Protein AF-A0A1W9WK20-F1 (afdb_monomer_lite)

Foldseek 3Di:
DDPVVQVVVLVVCVVVVCNLVDDGDDDDPVCVVVVLQSVLLSVVLVVVLVCQVVVVAQWEWAFAQDPNDTDTDIDGNVPSVCSNRGHDDPDDDLSLVVVLVVCVVPVQGAYEYEDEPVNVVVVVVCCVVVSHPPSRYHYDYDYPAPDPPDPDDDDPVVDDDPDD

Structure (mmCIF, N/CA/C/O backbone):
data_AF-A0A1W9WK20-F1
#
_entry.id   AF-A0A1W9WK20-F1
#
loop_
_atom_site.group_PDB
_atom_site.id
_atom_site.type_symbol
_atom_site.label_atom_id
_atom_site.label_alt_id
_atom_site.label_comp_id
_atom_site.label_asym_id
_atom_site.label_entity_id
_atom_site.label_seq_id
_atom_site.pdbx_PDB_ins_code
_atom_site.Cartn_x
_atom_site.Cartn_y
_atom_site.Cartn_z
_atom_site.occupancy
_atom_site.B_iso_or_equiv
_atom_site.auth_seq_id
_atom_site.auth_comp_id
_atom_site.auth_asym_id
_atom_site.auth_atom_id
_atom_site.pdbx_PDB_model_num
ATOM 1 N N . MET A 1 1 ? 19.113 11.896 -25.426 1.00 57.12 1 MET A N 1
ATOM 2 C CA . MET A 1 1 ? 20.172 12.307 -24.472 1.00 57.12 1 MET A CA 1
ATOM 3 C C . MET A 1 1 ? 21.032 11.100 -24.130 1.00 57.12 1 MET A C 1
ATOM 5 O O . MET A 1 1 ? 20.474 10.030 -23.930 1.00 57.12 1 MET A O 1
ATOM 9 N N . THR A 1 2 ? 22.356 11.239 -24.093 1.00 70.75 2 THR A N 1
ATOM 10 C CA . THR A 1 2 ? 23.291 10.158 -23.728 1.00 70.75 2 THR A CA 1
ATOM 11 C C . THR A 1 2 ? 23.407 10.011 -22.208 1.00 70.75 2 THR A C 1
ATOM 13 O O . THR A 1 2 ? 23.304 11.005 -21.493 1.00 70.75 2 THR A O 1
ATOM 16 N N . VAL A 1 3 ? 23.659 8.791 -21.718 1.00 67.50 3 VAL A N 1
ATOM 17 C CA . VAL A 1 3 ? 23.753 8.459 -20.277 1.00 67.50 3 VAL A CA 1
ATOM 18 C C . VAL A 1 3 ? 24.712 9.400 -19.532 1.00 67.50 3 VAL A C 1
ATOM 20 O O . VAL A 1 3 ? 24.352 9.942 -18.494 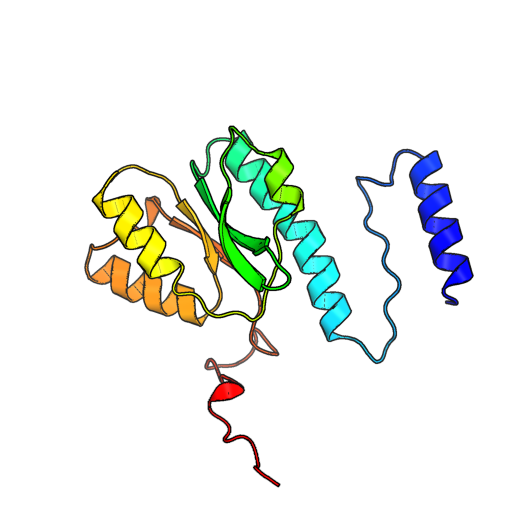1.00 67.50 3 VAL A O 1
ATOM 23 N N . LYS A 1 4 ? 25.872 9.715 -20.132 1.00 75.00 4 LYS A N 1
ATOM 24 C CA . LYS A 1 4 ? 26.884 10.630 -19.564 1.00 75.00 4 LYS A CA 1
ATOM 25 C C . LYS A 1 4 ? 26.383 12.057 -19.293 1.00 75.00 4 LYS A C 1
ATOM 27 O O . LYS A 1 4 ? 26.917 12.729 -18.423 1.00 75.00 4 LYS A O 1
ATOM 32 N N . ARG A 1 5 ? 25.393 12.548 -20.051 1.00 74.62 5 ARG A N 1
ATOM 33 C CA . ARG A 1 5 ? 24.806 13.883 -19.822 1.00 74.62 5 ARG A CA 1
ATOM 34 C C . ARG A 1 5 ? 23.806 13.884 -18.668 1.00 74.62 5 ARG A C 1
ATOM 36 O O . ARG A 1 5 ? 23.618 14.928 -18.059 1.00 74.62 5 ARG A O 1
ATOM 43 N N . ILE A 1 6 ? 23.169 12.748 -18.381 1.00 77.81 6 ILE A N 1
ATOM 44 C CA . ILE A 1 6 ? 22.208 12.648 -17.278 1.00 77.81 6 ILE A CA 1
ATOM 45 C C . ILE A 1 6 ? 22.921 12.523 -15.938 1.00 77.81 6 ILE A C 1
ATOM 47 O O . ILE A 1 6 ? 22.537 13.232 -15.015 1.00 77.81 6 ILE A O 1
ATOM 51 N N . THR A 1 7 ? 23.996 11.737 -15.847 1.00 77.69 7 THR A N 1
ATOM 52 C CA . THR A 1 7 ? 24.814 11.682 -14.623 1.00 77.69 7 THR A CA 1
ATOM 53 C C . THR A 1 7 ? 25.367 13.055 -14.244 1.00 77.69 7 THR A C 1
ATOM 55 O O . THR A 1 7 ? 25.250 13.462 -13.095 1.00 77.69 7 THR A O 1
ATOM 58 N N . PHE A 1 8 ? 25.846 13.833 -15.220 1.00 82.19 8 PHE A N 1
ATOM 59 C CA . PHE A 1 8 ? 26.289 15.210 -14.976 1.00 82.19 8 PHE A CA 1
ATOM 60 C C . PHE A 1 8 ? 25.167 16.120 -14.437 1.00 82.19 8 PHE A C 1
ATOM 62 O O . PHE A 1 8 ? 25.388 16.919 -13.533 1.00 82.19 8 PHE A O 1
ATOM 69 N N . LEU A 1 9 ? 23.944 16.000 -14.967 1.00 79.94 9 LEU A N 1
ATOM 70 C CA . LEU A 1 9 ? 22.798 16.777 -14.482 1.00 79.94 9 LEU A CA 1
ATOM 71 C C . LEU A 1 9 ? 22.365 16.362 -13.071 1.00 79.94 9 LEU A C 1
ATOM 73 O O . LEU A 1 9 ? 21.991 17.230 -12.288 1.00 79.94 9 LEU A O 1
ATOM 77 N N . GLN A 1 10 ? 22.427 15.069 -12.739 1.00 80.81 10 GLN A N 1
ATOM 78 C CA . GLN A 1 10 ? 22.150 14.574 -11.387 1.00 80.81 10 GLN A CA 1
ATOM 79 C C . GLN A 1 10 ? 23.145 15.155 -10.373 1.00 80.81 10 GLN A C 1
ATOM 81 O O . GLN A 1 10 ? 22.723 15.686 -9.348 1.00 80.81 10 GLN A O 1
ATOM 86 N N . GLU A 1 11 ? 24.444 15.143 -10.689 1.00 80.31 11 GLU A N 1
ATOM 87 C CA . GLU A 1 11 ? 25.481 15.767 -9.853 1.00 80.31 11 GLU A CA 1
ATOM 88 C C . GLU A 1 11 ? 25.224 17.269 -9.671 1.00 80.31 11 GLU A C 1
ATOM 90 O O . GLU A 1 11 ? 25.265 17.785 -8.554 1.00 80.31 11 GLU A O 1
ATOM 95 N N . MET A 1 12 ? 24.880 17.972 -10.754 1.00 82.25 12 MET A N 1
ATOM 96 C CA . MET A 1 12 ? 24.604 19.410 -10.712 1.00 82.25 12 MET A CA 1
ATOM 97 C C . MET A 1 12 ? 23.362 19.750 -9.871 1.00 82.25 12 MET A C 1
ATOM 99 O O . MET A 1 12 ? 23.351 20.748 -9.151 1.00 82.25 12 MET A O 1
ATOM 103 N N . LEU A 1 13 ? 22.320 18.915 -9.923 1.00 82.31 13 LEU A N 1
ATOM 104 C CA . LEU A 1 13 ? 21.133 19.055 -9.073 1.00 82.31 13 LEU A CA 1
ATOM 105 C C . LEU A 1 13 ? 21.427 18.761 -7.604 1.00 82.31 13 LEU A C 1
ATOM 107 O O . 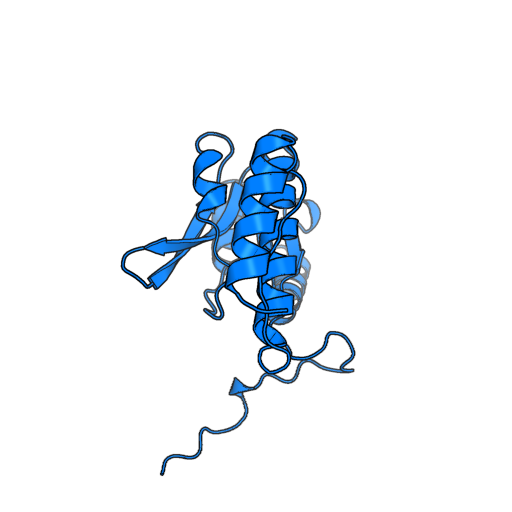LEU A 1 13 ? 20.864 19.429 -6.735 1.00 82.31 13 LEU A O 1
ATOM 111 N N . GLY A 1 14 ? 22.331 17.817 -7.330 1.00 79.44 14 GLY A N 1
ATOM 112 C CA . GLY A 1 14 ? 22.870 17.586 -5.993 1.00 79.44 14 GLY A CA 1
ATOM 113 C C . GLY A 1 14 ? 23.548 18.839 -5.435 1.00 79.44 14 GLY A C 1
ATOM 114 O O . GLY A 1 14 ? 23.209 19.280 -4.340 1.00 79.44 14 GLY A O 1
ATOM 115 N N . VAL A 1 15 ? 24.418 19.482 -6.223 1.00 82.25 15 VAL A N 1
ATOM 116 C CA . VAL A 1 15 ? 25.107 20.731 -5.832 1.00 82.25 15 VAL A CA 1
ATOM 117 C C . VAL A 1 15 ? 24.125 21.874 -5.548 1.00 82.25 15 VAL A C 1
ATOM 119 O O . VAL A 1 15 ? 24.353 22.675 -4.645 1.00 82.25 15 VAL A O 1
ATOM 122 N N . LEU A 1 16 ? 23.016 21.946 -6.286 1.00 83.94 16 LEU A N 1
ATOM 123 C CA . LEU A 1 16 ? 21.972 22.959 -6.096 1.00 83.94 16 LEU A CA 1
ATOM 124 C C . LEU A 1 16 ? 21.019 22.655 -4.922 1.00 83.94 16 LEU A C 1
ATOM 126 O O . LEU A 1 16 ? 20.087 23.426 -4.691 1.00 83.94 16 LEU A O 1
ATOM 130 N N . GLY A 1 17 ? 21.215 21.548 -4.195 1.00 78.75 17 GLY A N 1
ATOM 131 C CA . GLY A 1 17 ? 20.342 21.128 -3.091 1.00 78.75 17 GLY A CA 1
ATOM 132 C C . GLY A 1 17 ? 18.957 20.655 -3.548 1.00 78.75 17 GLY A C 1
ATOM 133 O O . GLY A 1 17 ? 18.001 20.662 -2.776 1.00 78.75 17 GLY A O 1
ATOM 134 N N . LEU A 1 18 ? 18.821 20.280 -4.822 1.00 77.31 18 LEU A N 1
ATOM 135 C CA . LEU A 1 18 ? 17.559 19.845 -5.426 1.00 77.31 18 LEU A CA 1
ATOM 136 C C . LEU A 1 18 ? 17.473 18.325 -5.609 1.00 77.31 18 LEU A C 1
ATOM 138 O O . LEU A 1 18 ? 16.434 17.840 -6.050 1.00 77.31 18 LEU A O 1
ATOM 142 N N . GLY A 1 19 ? 18.525 17.577 -5.261 1.00 63.16 19 GLY A N 1
ATOM 143 C CA . GLY A 1 19 ? 18.611 16.127 -5.476 1.00 63.16 19 GLY A CA 1
ATOM 144 C C . GLY A 1 19 ? 17.491 15.318 -4.814 1.00 63.16 19 GLY A C 1
ATOM 145 O O . GLY A 1 19 ? 16.992 14.373 -5.410 1.00 63.16 19 GLY A O 1
ATOM 146 N N . GLU A 1 20 ? 17.026 15.731 -3.635 1.00 63.69 20 GLU A N 1
ATOM 147 C CA . GLU A 1 20 ? 15.931 15.052 -2.919 1.00 63.69 20 GLU A CA 1
ATOM 148 C C . GLU A 1 20 ? 14.538 15.521 -3.365 1.00 63.69 20 GLU A C 1
ATOM 150 O O . GLU A 1 20 ? 13.526 14.883 -3.088 1.00 63.69 20 GLU A O 1
ATOM 155 N N . ARG A 1 21 ? 14.467 16.646 -4.085 1.00 65.69 21 ARG A N 1
ATOM 156 C CA . ARG A 1 21 ? 13.206 17.252 -4.542 1.00 65.69 21 ARG A CA 1
ATOM 157 C C . ARG A 1 21 ? 12.877 16.889 -5.985 1.00 65.69 21 ARG A C 1
ATOM 159 O O . ARG A 1 21 ? 11.717 16.963 -6.383 1.00 65.69 21 ARG A O 1
ATOM 166 N N . LEU A 1 22 ? 13.891 16.539 -6.776 1.00 66.38 22 LEU A N 1
ATOM 167 C CA . LEU A 1 22 ? 13.778 16.237 -8.197 1.00 66.38 22 LEU A CA 1
ATOM 168 C C . LEU A 1 22 ? 14.455 14.898 -8.507 1.00 66.38 22 LEU A C 1
ATOM 170 O O . LEU A 1 22 ? 15.677 14.812 -8.598 1.00 66.38 22 LEU A O 1
ATOM 174 N N . GLY A 1 23 ? 13.641 13.868 -8.742 1.00 70.31 23 GLY A N 1
ATOM 175 C CA . GLY A 1 23 ? 14.103 12.580 -9.250 1.00 70.31 23 GLY A CA 1
ATOM 176 C C . GLY A 1 23 ? 14.402 12.653 -10.747 1.00 70.31 23 GLY A C 1
ATOM 177 O O . GLY A 1 23 ? 13.503 12.869 -11.561 1.00 70.31 23 GLY A O 1
ATOM 178 N N . LEU A 1 24 ? 15.665 12.460 -11.125 1.00 68.94 24 LEU A N 1
ATOM 179 C CA . LEU A 1 24 ? 16.088 12.410 -12.523 1.00 68.94 24 LEU A CA 1
ATOM 180 C C . LEU A 1 24 ? 16.568 11.002 -12.852 1.00 68.94 24 LEU A C 1
ATOM 182 O O . LEU A 1 24 ? 17.529 10.525 -12.261 1.00 68.94 24 LEU A O 1
ATOM 186 N N . SER A 1 25 ? 15.905 10.342 -13.801 1.00 67.56 25 SER A N 1
ATOM 187 C CA . SER A 1 25 ? 16.258 8.995 -14.257 1.00 67.56 25 SER A CA 1
ATOM 188 C C . SER A 1 25 ? 16.365 8.960 -15.778 1.00 67.56 25 SER A C 1
ATOM 190 O O . SER A 1 25 ? 15.547 9.554 -16.486 1.00 67.56 25 SER A O 1
ATOM 192 N N . TRP A 1 26 ? 17.396 8.285 -16.296 1.00 70.62 26 TRP A N 1
ATOM 193 C CA . TRP A 1 26 ? 17.534 8.047 -17.731 1.00 70.62 26 TRP A CA 1
ATOM 194 C C . TRP A 1 26 ? 16.673 6.849 -18.122 1.00 70.62 26 TRP A C 1
ATOM 196 O O . TRP A 1 26 ? 16.878 5.747 -17.620 1.00 70.62 26 TRP A O 1
ATOM 206 N N . ILE A 1 27 ? 15.732 7.057 -19.042 1.00 67.50 27 ILE A N 1
ATOM 207 C CA . ILE A 1 27 ? 14.861 5.998 -19.549 1.00 67.50 27 ILE A CA 1
ATOM 208 C C . ILE A 1 27 ? 14.954 5.989 -21.072 1.00 67.50 27 ILE A C 1
ATOM 210 O O . ILE A 1 27 ? 14.801 7.024 -21.728 1.00 67.50 27 ILE A O 1
ATOM 214 N N . SER A 1 28 ? 15.227 4.817 -21.643 1.00 65.62 28 SER A N 1
ATOM 215 C CA . SER A 1 28 ? 15.190 4.620 -23.089 1.00 65.62 28 SER A CA 1
ATOM 216 C C . SER A 1 28 ? 13.747 4.631 -23.594 1.00 65.62 28 SER A C 1
ATOM 218 O O . SER A 1 28 ? 12.846 4.116 -22.937 1.00 65.62 28 SER A O 1
ATOM 220 N N . SER A 1 29 ? 13.522 5.126 -24.815 1.00 60.34 29 SER A N 1
ATOM 221 C CA . SER A 1 29 ? 12.195 5.102 -25.451 1.00 60.34 29 SER A CA 1
ATOM 222 C C . SER A 1 29 ? 11.620 3.686 -25.626 1.00 60.34 29 SER A C 1
ATOM 224 O O . SER A 1 29 ? 10.420 3.549 -25.841 1.00 60.34 29 SER A O 1
ATOM 226 N N . ALA A 1 30 ? 12.451 2.641 -25.543 1.00 60.44 30 ALA A N 1
ATOM 227 C CA . ALA A 1 30 ? 12.024 1.241 -25.605 1.00 60.44 30 ALA A CA 1
ATOM 228 C C . ALA A 1 30 ? 11.537 0.681 -24.250 1.00 60.44 30 ALA A C 1
ATOM 230 O O . ALA A 1 30 ? 10.967 -0.405 -24.206 1.00 60.44 30 ALA A O 1
ATOM 231 N N . GLU A 1 31 ? 11.741 1.402 -23.143 1.00 59.19 31 GLU A N 1
ATOM 232 C CA . GLU A 1 31 ? 11.534 0.909 -21.776 1.00 59.19 31 GLU A CA 1
ATOM 233 C C . GLU A 1 31 ? 10.401 1.658 -21.061 1.00 59.19 31 GLU A C 1
ATOM 235 O O . GLU A 1 31 ? 10.531 2.081 -19.914 1.00 59.19 31 GLU A O 1
ATOM 240 N N . ALA A 1 32 ? 9.254 1.813 -21.729 1.00 55.84 32 ALA A N 1
ATOM 241 C CA . ALA A 1 32 ? 8.099 2.542 -21.193 1.00 55.84 32 ALA A CA 1
ATOM 242 C C . ALA A 1 32 ? 7.634 2.039 -19.808 1.00 55.84 32 ALA A C 1
ATOM 244 O O . ALA A 1 32 ? 7.155 2.824 -18.993 1.00 55.84 32 ALA A O 1
ATOM 245 N N . GLN A 1 33 ? 7.825 0.751 -19.502 1.00 52.50 33 GLN A N 1
ATOM 246 C CA . GLN A 1 33 ? 7.522 0.196 -18.178 1.00 52.50 33 GLN A CA 1
ATOM 247 C C . GLN A 1 33 ? 8.444 0.743 -17.074 1.00 52.50 33 GLN A C 1
ATOM 249 O O . GLN A 1 33 ? 7.964 1.005 -15.973 1.00 52.50 33 GLN A O 1
ATOM 254 N N . LYS A 1 34 ? 9.724 1.015 -17.376 1.00 58.47 34 LYS A N 1
ATOM 255 C CA . LYS A 1 34 ? 10.658 1.642 -16.425 1.00 58.47 34 LYS A CA 1
ATOM 256 C C . LYS A 1 34 ? 10.275 3.087 -16.108 1.00 58.47 34 LYS A C 1
ATOM 258 O O . LYS A 1 34 ? 10.515 3.537 -14.997 1.00 58.47 34 LYS A O 1
ATOM 263 N N . PHE A 1 35 ? 9.63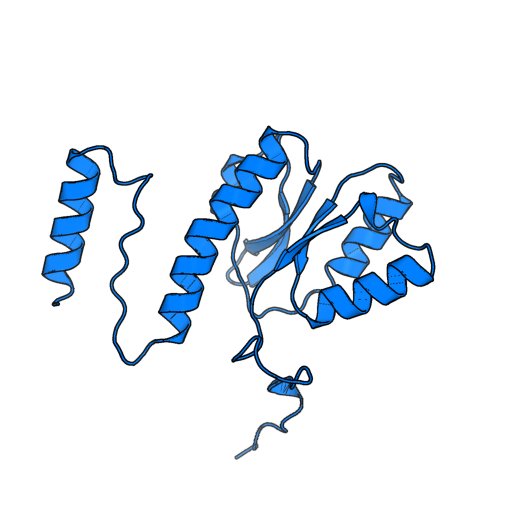8 3.805 -17.039 1.00 58.56 35 PHE A N 1
ATOM 264 C CA . PHE A 1 35 ? 9.117 5.150 -16.767 1.00 58.56 35 PHE A CA 1
ATOM 265 C C . PHE A 1 35 ? 8.017 5.136 -15.711 1.00 58.56 35 PHE A C 1
ATOM 267 O O . PHE A 1 35 ? 8.067 5.914 -14.763 1.00 58.56 35 PHE A O 1
ATOM 274 N N . VAL A 1 36 ? 7.051 4.224 -15.850 1.00 56.19 36 VAL A N 1
ATOM 275 C CA . VAL A 1 36 ? 5.978 4.079 -14.862 1.00 56.19 36 VAL A CA 1
ATOM 276 C C . VAL A 1 36 ? 6.566 3.703 -13.511 1.00 56.19 36 VAL A C 1
ATOM 278 O O . VAL A 1 36 ? 6.209 4.335 -12.527 1.00 56.19 36 VAL A O 1
ATOM 281 N N . GLN A 1 37 ? 7.502 2.755 -13.472 1.00 59.41 37 GLN A N 1
ATOM 282 C CA . GLN A 1 37 ? 8.152 2.326 -12.237 1.00 59.41 37 GLN A CA 1
ATOM 283 C C . GLN A 1 37 ? 8.870 3.485 -11.530 1.00 59.41 37 GLN A C 1
ATOM 285 O O . GLN A 1 37 ? 8.544 3.780 -10.394 1.00 59.41 37 GLN A O 1
ATOM 290 N N . VAL A 1 38 ? 9.718 4.246 -12.229 1.00 57.69 38 VAL A N 1
ATOM 291 C CA . VAL A 1 38 ? 10.451 5.384 -11.637 1.00 57.69 38 VAL A CA 1
ATOM 292 C C . VAL A 1 38 ? 9.519 6.469 -11.085 1.00 57.69 38 VAL A C 1
ATOM 294 O O . VAL A 1 38 ? 9.766 7.015 -10.012 1.00 57.69 38 VAL A O 1
ATOM 297 N N . VAL A 1 39 ? 8.457 6.815 -11.820 1.00 60.75 39 VAL A N 1
ATOM 298 C CA . VAL A 1 39 ? 7.491 7.829 -11.364 1.00 60.75 39 VAL A CA 1
ATOM 299 C C . VAL A 1 39 ? 6.695 7.315 -10.165 1.00 60.75 39 VAL A C 1
ATOM 301 O O . VAL A 1 39 ? 6.413 8.075 -9.239 1.00 60.75 39 VAL A O 1
ATOM 304 N N . THR A 1 40 ? 6.350 6.029 -10.185 1.00 63.78 40 THR A N 1
ATOM 305 C CA . THR A 1 40 ? 5.612 5.351 -9.119 1.00 63.78 40 THR A CA 1
ATOM 306 C C . THR A 1 40 ? 6.476 5.294 -7.863 1.00 63.78 40 THR A C 1
ATOM 308 O O . THR A 1 40 ? 6.107 5.913 -6.879 1.00 63.78 40 THR A O 1
ATOM 311 N N . ASP A 1 41 ? 7.682 4.735 -7.929 1.00 63.53 41 ASP A N 1
ATOM 312 C CA . ASP A 1 41 ? 8.602 4.613 -6.791 1.00 63.53 41 ASP A CA 1
ATOM 313 C C . ASP A 1 41 ? 8.875 5.977 -6.127 1.00 63.53 41 ASP A C 1
ATOM 315 O O . ASP A 1 41 ? 8.748 6.123 -4.911 1.00 63.53 41 ASP A O 1
ATOM 319 N N . PHE A 1 42 ? 9.150 7.024 -6.918 1.00 58.34 42 PHE A N 1
ATOM 320 C CA . PHE A 1 42 ? 9.435 8.358 -6.373 1.00 58.34 42 PHE A CA 1
ATOM 321 C C . PHE A 1 42 ? 8.219 9.022 -5.707 1.00 58.34 42 PHE A C 1
ATOM 323 O O . PHE A 1 42 ? 8.358 9.709 -4.693 1.00 58.34 42 PHE A O 1
ATOM 330 N N . THR A 1 43 ? 7.019 8.864 -6.270 1.00 63.81 43 THR A N 1
ATOM 331 C CA . THR A 1 43 ? 5.808 9.482 -5.699 1.00 63.81 43 THR A CA 1
ATOM 332 C C . THR A 1 43 ? 5.218 8.654 -4.561 1.00 63.81 43 THR A C 1
ATOM 334 O O . THR A 1 43 ? 4.685 9.217 -3.606 1.00 63.81 43 THR A O 1
ATOM 337 N N . GLU A 1 44 ? 5.347 7.333 -4.615 1.00 72.25 44 GLU A N 1
ATOM 338 C CA . GLU A 1 44 ? 4.785 6.401 -3.644 1.00 72.25 44 GLU A CA 1
ATOM 339 C C . GLU A 1 44 ? 5.571 6.384 -2.335 1.00 72.25 44 GLU A C 1
ATOM 341 O O . GLU A 1 44 ? 4.959 6.568 -1.284 1.00 72.25 44 GLU A O 1
ATOM 346 N N . ILE A 1 45 ? 6.904 6.284 -2.377 1.00 75.19 45 ILE A N 1
ATOM 347 C CA . ILE A 1 45 ? 7.753 6.255 -1.170 1.00 75.19 45 ILE A CA 1
ATOM 348 C C . ILE A 1 45 ? 7.545 7.518 -0.319 1.00 75.19 45 ILE A C 1
ATOM 350 O O . ILE A 1 45 ? 7.337 7.439 0.894 1.00 75.19 45 ILE A O 1
ATOM 354 N N . ASN A 1 46 ? 7.508 8.692 -0.956 1.00 80.12 46 ASN A N 1
ATOM 355 C CA . ASN A 1 46 ? 7.286 9.966 -0.266 1.00 80.12 46 ASN A CA 1
ATOM 356 C C . ASN A 1 46 ? 5.886 10.063 0.367 1.00 80.12 46 ASN A C 1
ATOM 358 O O . ASN A 1 46 ? 5.733 10.572 1.482 1.00 80.12 46 ASN A O 1
ATOM 362 N N . ASN A 1 47 ? 4.861 9.541 -0.316 1.00 84.31 47 ASN A N 1
ATOM 363 C CA . ASN A 1 47 ? 3.503 9.484 0.223 1.00 84.31 47 ASN A CA 1
ATOM 364 C C . ASN A 1 47 ? 3.418 8.564 1.448 1.00 84.31 47 ASN A C 1
ATOM 366 O O . ASN A 1 47 ? 2.761 8.923 2.424 1.00 84.31 47 ASN A O 1
ATOM 370 N N . VAL A 1 48 ? 4.092 7.410 1.418 1.00 87.94 48 VAL A N 1
ATOM 371 C CA . VAL A 1 48 ? 4.103 6.449 2.531 1.00 87.94 48 VAL A CA 1
ATOM 372 C C . VAL A 1 48 ? 4.766 7.043 3.768 1.00 87.94 48 VAL A C 1
ATOM 374 O O . VAL A 1 48 ? 4.156 7.011 4.838 1.00 87.94 48 VAL A O 1
ATOM 377 N N . LYS A 1 49 ? 5.950 7.659 3.620 1.00 89.50 49 LYS A N 1
ATOM 378 C CA . LYS A 1 49 ? 6.623 8.366 4.725 1.00 89.50 49 LYS A CA 1
ATOM 379 C C . LYS A 1 49 ? 5.691 9.405 5.354 1.00 89.50 49 LYS A C 1
ATOM 381 O O . LYS A 1 49 ? 5.437 9.373 6.553 1.00 89.50 49 LYS A O 1
ATOM 386 N N . THR A 1 50 ? 5.054 10.222 4.516 1.00 90.25 50 THR A N 1
ATOM 387 C CA . THR A 1 50 ? 4.105 11.253 4.962 1.00 90.25 50 THR A CA 1
ATOM 388 C C . THR A 1 50 ? 2.892 10.661 5.696 1.00 90.25 50 THR A C 1
ATOM 390 O O . THR A 1 50 ? 2.374 11.267 6.635 1.00 90.25 50 THR A O 1
ATOM 393 N N . TRP A 1 51 ? 2.383 9.494 5.282 1.00 92.38 51 TRP A N 1
ATOM 394 C CA . TRP A 1 51 ? 1.242 8.854 5.951 1.00 92.38 51 TRP A CA 1
ATOM 395 C C . TRP A 1 51 ? 1.604 8.307 7.333 1.00 92.38 51 TRP A C 1
ATOM 397 O O . TRP A 1 51 ? 0.782 8.440 8.245 1.00 92.38 51 TRP A O 1
ATOM 407 N N . LEU A 1 52 ? 2.802 7.735 7.480 1.00 92.44 52 LEU A N 1
ATOM 408 C CA . LEU A 1 52 ? 3.324 7.221 8.749 1.00 92.44 52 LEU A CA 1
ATOM 409 C C . LEU A 1 52 ? 3.663 8.363 9.723 1.00 92.44 52 LEU A C 1
ATOM 411 O O . LEU A 1 52 ? 3.291 8.307 10.893 1.00 92.44 52 LEU A O 1
ATOM 415 N N . GLU A 1 53 ? 4.295 9.439 9.245 1.00 92.81 53 GLU A N 1
ATOM 416 C CA . GLU A 1 53 ? 4.644 10.609 10.071 1.00 92.81 53 GLU A CA 1
ATOM 417 C C . GLU A 1 53 ? 3.406 11.331 10.606 1.00 92.81 53 GLU A C 1
ATOM 419 O O . GLU A 1 53 ? 3.332 11.661 11.790 1.00 92.81 53 GLU A O 1
ATOM 424 N N . ASN A 1 54 ? 2.399 11.527 9.751 1.00 91.56 54 ASN A N 1
ATOM 425 C CA . ASN A 1 54 ? 1.162 12.211 10.126 1.00 91.56 54 ASN A CA 1
ATOM 426 C C . ASN A 1 54 ? 0.196 11.330 10.940 1.00 91.56 54 ASN A C 1
ATOM 428 O O . ASN A 1 54 ? -0.888 11.798 11.291 1.00 91.56 54 ASN A O 1
ATOM 432 N N . GLY A 1 55 ? 0.520 10.053 11.187 1.00 90.19 55 GLY A N 1
ATOM 433 C CA . GLY A 1 55 ? -0.376 9.109 11.870 1.00 90.19 55 GLY A CA 1
ATOM 434 C C . GLY A 1 55 ? -1.678 8.847 11.104 1.00 90.19 55 GLY A C 1
ATOM 435 O O . GLY A 1 55 ? -2.725 8.561 11.690 1.00 90.19 55 GLY A O 1
ATOM 436 N N . THR A 1 56 ? -1.643 9.002 9.775 1.00 91.06 56 THR A N 1
ATOM 437 C CA . THR A 1 56 ? -2.775 8.626 8.916 1.00 91.06 56 THR A CA 1
ATOM 438 C C . THR A 1 56 ? -2.914 7.110 8.855 1.00 91.06 56 THR A C 1
ATOM 440 O O . THR A 1 56 ? -4.030 6.600 8.785 1.00 91.06 56 THR A O 1
ATOM 443 N N . VAL A 1 57 ? -1.779 6.413 8.887 1.00 94.00 57 VAL A N 1
ATOM 444 C CA . VAL A 1 57 ? -1.678 4.961 9.024 1.00 94.00 57 VAL A CA 1
ATOM 445 C C . VAL A 1 57 ? -0.671 4.662 10.132 1.00 94.00 57 VAL A C 1
ATOM 447 O O . VAL A 1 57 ? 0.320 5.378 10.260 1.00 94.00 57 VAL A O 1
ATOM 450 N N . ASP A 1 58 ? -0.934 3.629 10.922 1.00 94.12 58 ASP A N 1
ATOM 451 C CA . ASP A 1 58 ? -0.040 3.167 11.988 1.00 94.12 58 ASP A CA 1
ATOM 452 C C . ASP A 1 58 ? 1.038 2.232 11.421 1.00 94.12 58 ASP A C 1
ATOM 454 O O . ASP A 1 58 ? 2.192 2.243 11.845 1.00 94.12 58 ASP A O 1
ATOM 458 N N . VAL A 1 59 ? 0.663 1.453 10.404 1.00 94.81 59 VAL A N 1
ATOM 459 C CA . VAL A 1 59 ? 1.528 0.496 9.715 1.00 94.81 59 VAL A CA 1
ATOM 460 C C . VAL A 1 59 ? 1.265 0.535 8.219 1.00 94.81 59 VAL A C 1
ATOM 462 O O . VAL A 1 59 ? 0.121 0.672 7.787 1.00 94.81 59 VAL A O 1
ATOM 465 N N . PHE A 1 60 ? 2.311 0.394 7.413 1.00 95.38 60 PHE A N 1
ATOM 466 C CA . PHE A 1 60 ? 2.211 0.268 5.967 1.00 95.38 60 PHE A CA 1
ATOM 467 C C . PHE A 1 60 ? 2.668 -1.125 5.514 1.00 95.38 60 PHE A C 1
ATOM 469 O O . PHE A 1 60 ? 3.797 -1.529 5.764 1.00 95.38 60 PHE A O 1
ATOM 476 N N . LEU A 1 61 ? 1.794 -1.867 4.837 1.00 93.88 61 LEU A N 1
ATOM 477 C CA . LEU A 1 61 ? 2.068 -3.172 4.243 1.00 93.88 61 LEU A CA 1
ATOM 478 C C . LEU A 1 61 ? 2.568 -3.007 2.809 1.00 93.88 61 LEU A C 1
ATOM 480 O O . LEU A 1 61 ? 1.820 -2.627 1.902 1.00 93.88 61 LEU A O 1
ATOM 484 N N . GLY A 1 62 ? 3.828 -3.356 2.596 1.00 91.94 62 GLY A N 1
ATOM 485 C CA . GLY A 1 62 ? 4.454 -3.321 1.283 1.00 91.94 62 GLY A CA 1
ATOM 486 C C . GLY A 1 62 ? 5.372 -4.510 1.065 1.00 91.94 62 GLY A C 1
ATOM 487 O O . GLY A 1 62 ? 5.223 -5.556 1.698 1.00 91.94 62 GLY A O 1
ATOM 488 N N . TYR A 1 63 ? 6.325 -4.342 0.156 1.00 91.25 63 TYR A N 1
ATOM 489 C CA . TYR A 1 63 ? 7.376 -5.322 -0.072 1.00 91.25 63 TYR A CA 1
ATOM 490 C C . TYR A 1 63 ? 8.730 -4.722 0.275 1.00 91.25 63 TYR A C 1
ATOM 492 O O . TYR A 1 63 ? 8.991 -3.573 -0.071 1.00 91.25 63 TYR A O 1
ATOM 500 N N . LYS A 1 64 ? 9.585 -5.526 0.902 1.00 91.31 64 LYS A N 1
ATOM 501 C CA . LYS A 1 64 ? 11.006 -5.241 1.110 1.00 91.31 64 LYS A CA 1
ATOM 502 C C . LYS A 1 64 ? 11.817 -6.320 0.402 1.00 91.31 64 LYS A C 1
ATOM 504 O O . LYS A 1 64 ? 11.424 -7.491 0.410 1.00 91.31 64 LYS A O 1
ATOM 509 N N . GLU A 1 65 ? 12.909 -5.942 -0.253 1.00 88.12 65 GLU A N 1
ATOM 510 C CA . GLU A 1 65 ? 13.814 -6.925 -0.851 1.00 88.12 65 GLU A CA 1
ATOM 511 C C . GLU A 1 65 ? 14.656 -7.577 0.251 1.00 88.12 65 GLU A C 1
ATOM 513 O O . GLU A 1 65 ? 15.419 -6.913 0.947 1.00 88.12 65 GLU A O 1
ATOM 518 N N . MET A 1 66 ? 14.500 -8.887 0.423 1.00 87.00 66 MET A N 1
ATOM 519 C CA . MET A 1 66 ? 15.304 -9.698 1.335 1.00 87.00 66 MET A CA 1
ATOM 520 C C . MET A 1 66 ? 15.795 -10.920 0.564 1.00 87.00 66 MET A C 1
ATOM 522 O O . MET A 1 66 ? 14.992 -11.627 -0.043 1.00 87.00 66 MET A O 1
ATOM 526 N N . ASP A 1 67 ? 17.110 -11.138 0.530 1.00 84.38 67 ASP A N 1
ATOM 527 C CA . ASP A 1 67 ? 17.742 -12.230 -0.226 1.00 84.38 67 ASP A CA 1
ATOM 528 C C . ASP A 1 67 ? 17.296 -12.302 -1.702 1.00 84.38 67 ASP A C 1
ATOM 530 O O . ASP A 1 67 ? 16.992 -13.372 -2.225 1.00 84.38 67 ASP A O 1
ATOM 534 N N . HIS A 1 68 ? 17.220 -11.151 -2.385 1.00 83.50 68 HIS A N 1
ATOM 535 C CA . HIS A 1 68 ? 16.729 -11.018 -3.771 1.00 83.50 68 HIS A CA 1
ATOM 536 C C . HIS A 1 68 ? 15.261 -11.413 -3.989 1.00 83.50 68 HIS A C 1
ATOM 538 O O . HIS A 1 68 ? 14.795 -11.550 -5.128 1.00 83.50 68 HIS A O 1
ATOM 544 N N . HIS A 1 69 ? 14.506 -11.577 -2.906 1.00 85.00 69 HIS A N 1
ATOM 545 C CA . HIS A 1 69 ? 13.090 -11.876 -2.941 1.00 85.00 69 HIS A CA 1
ATOM 546 C C . HIS A 1 69 ? 12.286 -10.709 -2.355 1.00 85.00 69 HIS A C 1
ATOM 548 O O . HIS A 1 69 ? 12.541 -10.272 -1.235 1.00 85.00 69 HIS A O 1
ATOM 554 N N . PRO A 1 70 ? 11.279 -10.199 -3.082 1.00 89.31 70 PRO A N 1
ATOM 555 C CA . PRO A 1 70 ? 10.369 -9.200 -2.544 1.00 89.31 70 PRO A CA 1
ATOM 556 C C . PRO A 1 70 ? 9.412 -9.896 -1.577 1.00 89.31 70 PRO A C 1
ATOM 558 O O . PRO A 1 70 ? 8.513 -10.623 -2.011 1.00 89.31 70 PRO A O 1
ATOM 561 N N . LEU A 1 71 ? 9.620 -9.707 -0.277 1.00 92.06 71 LEU A N 1
ATOM 562 C CA . LEU A 1 71 ? 8.814 -10.317 0.777 1.00 92.06 71 LEU A CA 1
ATOM 563 C C . LEU A 1 71 ? 7.875 -9.281 1.407 1.00 92.06 71 LEU A C 1
ATOM 565 O O . LEU A 1 71 ? 8.237 -8.106 1.480 1.00 92.06 71 LEU A O 1
ATOM 569 N N . PRO A 1 72 ? 6.661 -9.683 1.836 1.00 92.56 72 PRO A N 1
ATOM 570 C CA . PRO A 1 72 ? 5.768 -8.799 2.574 1.00 92.56 72 PRO A CA 1
ATOM 571 C C . PRO A 1 72 ? 6.454 -8.260 3.825 1.00 92.56 72 PRO A C 1
ATOM 573 O O . PRO A 1 72 ? 6.976 -9.040 4.621 1.00 92.56 72 PRO A O 1
ATOM 576 N N . HIS A 1 73 ? 6.423 -6.943 3.997 1.00 93.94 73 HIS A N 1
ATOM 577 C CA . HIS A 1 73 ? 7.021 -6.266 5.142 1.00 93.94 73 HIS A CA 1
ATOM 578 C C . HIS A 1 73 ? 6.080 -5.196 5.691 1.00 93.94 73 HIS A C 1
ATOM 580 O O . HIS A 1 73 ? 5.342 -4.555 4.934 1.00 93.94 73 HIS A O 1
ATOM 586 N N . CYS A 1 74 ? 6.111 -5.027 7.011 1.00 93.81 74 CYS A N 1
ATOM 587 C CA . CYS A 1 74 ? 5.371 -3.996 7.727 1.00 93.81 74 CYS A CA 1
ATOM 588 C C . CYS A 1 74 ? 6.316 -2.833 8.022 1.00 93.81 74 CYS A C 1
ATOM 590 O O . CYS A 1 74 ? 7.199 -2.959 8.863 1.00 93.81 74 CYS A O 1
ATOM 592 N N . PHE A 1 75 ? 6.104 -1.701 7.364 1.00 94.31 75 PHE A N 1
ATOM 593 C CA . PHE A 1 75 ? 6.818 -0.465 7.655 1.00 94.31 75 PHE A CA 1
ATOM 594 C C . PHE A 1 75 ? 6.058 0.303 8.731 1.00 94.31 75 PHE A C 1
ATOM 596 O O . PHE A 1 75 ? 4.842 0.485 8.624 1.00 94.31 75 PHE A O 1
ATOM 603 N N . THR A 1 76 ? 6.757 0.753 9.765 1.00 94.62 76 THR A N 1
ATOM 604 C CA . THR A 1 76 ? 6.160 1.491 10.881 1.00 94.62 76 THR A CA 1
ATOM 605 C C . THR A 1 76 ? 6.872 2.820 11.081 1.00 94.62 76 THR A C 1
ATOM 607 O O . THR A 1 76 ? 7.928 3.079 10.502 1.00 94.62 76 THR A O 1
ATOM 610 N N . ARG A 1 77 ? 6.286 3.695 11.898 1.00 92.31 77 ARG A N 1
ATOM 611 C CA . ARG A 1 77 ? 6.876 5.004 12.194 1.00 92.31 77 ARG A CA 1
ATOM 612 C C . ARG A 1 77 ? 8.189 4.889 12.976 1.00 92.31 77 ARG A C 1
ATOM 614 O O . ARG A 1 77 ? 9.032 5.770 12.864 1.00 92.31 77 ARG A O 1
ATOM 621 N N . GLU A 1 78 ? 8.356 3.831 13.767 1.00 92.06 78 GLU A N 1
ATOM 622 C CA . GLU A 1 78 ? 9.564 3.591 14.567 1.00 92.06 78 GLU A CA 1
ATOM 623 C C . GLU A 1 78 ? 10.796 3.316 13.696 1.00 92.06 78 GLU A C 1
ATOM 625 O O . GLU A 1 78 ? 11.899 3.639 14.123 1.00 92.06 78 GLU A O 1
ATOM 630 N N . HIS A 1 79 ? 10.595 2.764 12.494 1.00 92.25 79 HIS A N 1
ATOM 631 C CA . HIS A 1 79 ? 11.648 2.408 11.538 1.00 92.25 79 HIS A CA 1
ATOM 632 C C . HIS A 1 79 ? 11.357 3.024 10.165 1.00 92.25 79 HIS A C 1
ATOM 634 O O . HIS A 1 79 ? 11.233 2.337 9.146 1.00 92.25 79 HIS A O 1
ATOM 640 N N . ILE A 1 80 ? 11.162 4.342 10.138 1.00 89.50 80 ILE A N 1
ATOM 641 C CA . ILE A 1 80 ? 10.756 5.056 8.923 1.00 89.50 80 ILE A CA 1
ATOM 642 C C . ILE A 1 80 ? 11.829 5.031 7.826 1.00 89.50 80 ILE A C 1
ATOM 644 O O . ILE A 1 80 ? 11.510 5.123 6.640 1.00 89.50 80 ILE A O 1
ATOM 648 N N . GLU A 1 81 ? 13.094 4.880 8.207 1.00 88.38 81 GLU A N 1
ATOM 649 C CA . GLU A 1 81 ? 14.224 4.697 7.303 1.00 88.38 81 GLU A CA 1
ATOM 650 C C . GLU A 1 81 ? 14.051 3.464 6.410 1.00 88.38 81 GLU A C 1
ATOM 652 O O . GLU A 1 81 ? 14.427 3.502 5.242 1.00 88.38 81 GLU A O 1
ATOM 657 N N . GLU A 1 82 ? 13.379 2.414 6.895 1.00 90.00 82 GLU A N 1
ATOM 658 C CA . GLU A 1 82 ? 13.132 1.211 6.098 1.00 90.00 82 GLU A CA 1
ATOM 659 C C . GLU A 1 82 ? 12.205 1.475 4.912 1.00 90.00 82 GLU A C 1
ATOM 661 O O . GLU A 1 82 ? 12.230 0.719 3.947 1.00 90.00 82 GLU A O 1
ATOM 666 N N . VAL A 1 83 ? 11.401 2.544 4.940 1.00 88.56 83 VAL A N 1
ATOM 667 C CA . VAL A 1 83 ? 10.507 2.904 3.826 1.00 88.56 83 VAL A CA 1
ATOM 668 C C . VAL A 1 83 ? 11.301 3.192 2.544 1.00 88.56 83 VAL A C 1
ATOM 670 O O . VAL A 1 83 ? 10.750 3.093 1.452 1.00 88.56 83 VAL A O 1
ATOM 673 N N . GLU A 1 84 ? 12.593 3.511 2.644 1.00 86.44 84 GLU A N 1
ATOM 674 C CA . GLU A 1 84 ? 13.484 3.657 1.483 1.00 86.44 84 GLU A CA 1
ATOM 675 C C . GLU A 1 84 ? 13.752 2.328 0.767 1.00 86.44 84 GLU A C 1
ATOM 677 O O . GLU A 1 84 ? 13.965 2.324 -0.444 1.00 86.44 84 GLU A O 1
ATOM 682 N N . ASP A 1 85 ? 13.648 1.208 1.485 1.00 87.94 85 ASP A N 1
ATOM 683 C CA . ASP A 1 85 ? 13.764 -0.148 0.942 1.00 87.94 85 ASP A CA 1
ATOM 684 C C . ASP A 1 85 ? 12.422 -0.688 0.407 1.00 87.94 85 ASP A C 1
ATOM 686 O O . ASP A 1 85 ? 12.318 -1.862 0.029 1.00 87.94 85 ASP A O 1
ATOM 690 N N . LEU A 1 86 ? 11.361 0.133 0.404 1.00 88.88 86 LEU A N 1
ATOM 691 C CA . LEU A 1 86 ? 10.065 -0.243 -0.151 1.00 88.88 86 LEU A CA 1
ATOM 692 C C . LEU A 1 86 ? 10.197 -0.472 -1.658 1.00 88.88 86 LEU A C 1
ATOM 694 O O . LEU A 1 86 ? 10.515 0.440 -2.420 1.00 88.88 86 LEU A O 1
ATOM 698 N N . VAL A 1 87 ? 9.858 -1.680 -2.105 1.00 85.75 87 VAL A N 1
ATOM 699 C CA . VAL A 1 87 ? 9.901 -2.044 -3.524 1.00 85.75 87 VAL A CA 1
ATOM 700 C C . VAL A 1 87 ? 8.511 -2.293 -4.095 1.00 85.75 87 VAL A C 1
ATOM 702 O O . VAL A 1 87 ? 7.690 -3.034 -3.548 1.00 85.75 87 VAL A O 1
ATOM 705 N N . VAL A 1 88 ? 8.249 -1.741 -5.279 1.00 81.44 88 VAL A N 1
ATOM 706 C CA . VAL A 1 88 ? 7.079 -2.116 -6.075 1.00 81.44 88 VAL A CA 1
ATOM 707 C C . VAL A 1 88 ? 7.400 -3.386 -6.857 1.00 81.44 88 VAL A C 1
ATOM 709 O O . VAL A 1 88 ? 8.032 -3.371 -7.911 1.00 81.44 88 VAL A O 1
ATOM 712 N N . SER A 1 89 ? 6.936 -4.524 -6.345 1.00 77.31 89 SER A N 1
ATOM 713 C CA . SER A 1 89 ? 7.172 -5.831 -6.962 1.00 77.31 89 SER A CA 1
ATOM 714 C C . SER A 1 89 ? 5.952 -6.374 -7.694 1.00 77.31 89 SER A C 1
ATOM 716 O O . SER A 1 89 ? 4.824 -6.210 -7.241 1.00 77.31 89 SER A O 1
ATOM 718 N N . LEU A 1 90 ? 6.170 -7.110 -8.790 1.00 74.25 90 LEU A N 1
ATOM 719 C CA . LEU A 1 90 ? 5.138 -7.907 -9.469 1.00 74.25 90 LEU A CA 1
ATOM 720 C C . LEU A 1 90 ? 4.661 -9.126 -8.657 1.00 74.25 90 LEU A C 1
ATOM 722 O O . LEU A 1 90 ? 3.714 -9.798 -9.081 1.00 74.25 90 LEU A O 1
ATOM 726 N N . ALA A 1 91 ? 5.300 -9.419 -7.522 1.00 79.00 91 ALA A N 1
ATOM 727 C CA . ALA A 1 91 ? 4.867 -10.457 -6.599 1.00 79.00 91 ALA A CA 1
ATOM 728 C C . ALA A 1 91 ? 3.424 -10.218 -6.119 1.00 79.00 91 ALA A C 1
ATOM 730 O O . ALA A 1 91 ? 2.948 -9.086 -6.015 1.00 79.00 91 ALA A O 1
ATOM 731 N N . ARG A 1 92 ? 2.707 -11.316 -5.864 1.00 78.88 92 ARG A N 1
ATOM 732 C CA . ARG A 1 92 ? 1.272 -11.316 -5.539 1.00 78.88 92 ARG A CA 1
ATOM 733 C C . ARG A 1 92 ? 1.010 -11.967 -4.190 1.00 78.88 92 ARG A C 1
ATOM 735 O O . ARG A 1 92 ? 0.250 -12.928 -4.100 1.00 78.88 92 ARG A O 1
ATOM 742 N N . TYR A 1 93 ? 1.669 -11.470 -3.153 1.00 87.25 93 TYR A N 1
ATOM 743 C CA . TYR A 1 93 ? 1.329 -11.911 -1.808 1.00 87.25 93 TYR A CA 1
ATOM 744 C C . TYR A 1 93 ? -0.052 -11.366 -1.418 1.00 87.25 93 TYR A C 1
ATOM 746 O O . TYR A 1 93 ? -0.410 -10.262 -1.839 1.00 87.25 93 TYR A O 1
ATOM 754 N N . PRO A 1 94 ? -0.834 -12.124 -0.633 1.00 89.12 94 PRO A N 1
ATOM 755 C CA . PRO A 1 94 ? -2.173 -11.721 -0.217 1.00 89.12 94 PRO A CA 1
ATOM 756 C C . PRO A 1 94 ? -2.087 -10.698 0.923 1.00 89.12 94 PRO A C 1
ATOM 758 O O . PRO A 1 94 ? -2.364 -11.012 2.083 1.00 89.12 94 PRO A O 1
ATOM 761 N N . LEU A 1 95 ? -1.657 -9.475 0.605 1.00 91.62 95 LEU A N 1
ATOM 762 C CA . LEU A 1 95 ? -1.481 -8.405 1.589 1.00 91.62 95 LEU A CA 1
ATOM 763 C C . LEU A 1 95 ? -2.804 -8.080 2.303 1.00 91.62 95 LEU A C 1
ATOM 765 O O . LEU A 1 95 ? -2.807 -7.815 3.500 1.00 91.62 95 LEU A O 1
ATOM 769 N N . GLU A 1 96 ? -3.940 -8.185 1.610 1.00 91.88 96 GLU A N 1
ATOM 770 C CA . GLU A 1 96 ? -5.275 -7.973 2.182 1.00 91.88 96 GLU A CA 1
ATOM 771 C C . GLU A 1 96 ? -5.621 -9.012 3.257 1.00 91.88 96 GLU A C 1
ATOM 773 O O . GLU A 1 96 ? -6.288 -8.711 4.249 1.00 91.88 96 GLU A O 1
ATOM 778 N N . LYS A 1 97 ? -5.113 -10.240 3.106 1.00 91.75 97 LYS A N 1
ATOM 779 C CA . LYS A 1 97 ? -5.291 -11.297 4.101 1.00 91.75 97 LYS A CA 1
ATOM 780 C C . LYS A 1 97 ? -4.425 -11.038 5.329 1.00 91.75 97 LYS A C 1
ATOM 782 O O . LYS A 1 97 ? -4.892 -11.234 6.447 1.00 91.75 97 LYS A O 1
ATOM 787 N N . ILE A 1 98 ? -3.193 -10.567 5.128 1.00 93.44 98 ILE A N 1
ATOM 788 C CA . ILE A 1 98 ? -2.316 -10.136 6.228 1.00 93.44 98 ILE A CA 1
ATOM 789 C C . ILE A 1 98 ? -2.995 -9.000 7.001 1.00 93.44 98 ILE A C 1
ATOM 791 O O . ILE A 1 98 ? -3.141 -9.106 8.215 1.00 93.44 98 ILE A O 1
ATOM 795 N N . ALA A 1 99 ? -3.516 -7.991 6.295 1.00 93.19 99 ALA A N 1
ATOM 796 C CA . ALA A 1 99 ? -4.272 -6.897 6.899 1.00 93.19 99 ALA A CA 1
ATOM 797 C C . ALA A 1 99 ? -5.470 -7.407 7.719 1.00 93.19 99 ALA A C 1
ATOM 799 O O . ALA A 1 99 ? -5.658 -6.965 8.846 1.00 93.19 99 ALA A O 1
ATOM 800 N N . THR A 1 100 ? -6.215 -8.397 7.208 1.00 93.06 100 THR A N 1
ATOM 801 C CA . THR A 1 100 ? -7.338 -9.020 7.939 1.00 93.06 100 THR A CA 1
ATOM 802 C C . THR A 1 100 ? -6.887 -9.621 9.272 1.00 93.06 100 THR A C 1
ATOM 804 O O . THR A 1 100 ? -7.540 -9.440 10.300 1.00 93.06 100 THR A O 1
ATOM 807 N N . HIS A 1 101 ? -5.763 -10.342 9.274 1.00 93.12 101 HIS A N 1
ATOM 808 C CA . HIS A 1 101 ? -5.214 -10.929 10.496 1.00 93.12 101 HIS A CA 1
ATOM 809 C C . HIS A 1 101 ? -4.747 -9.858 11.486 1.00 93.12 101 HIS A C 1
ATOM 811 O O . HIS A 1 101 ? -4.970 -10.008 12.684 1.00 93.12 101 HIS A O 1
ATOM 817 N N . MET A 1 102 ? -4.162 -8.764 10.998 1.00 92.50 102 MET A N 1
ATOM 818 C CA . MET A 1 102 ? -3.750 -7.637 11.838 1.00 92.50 102 MET A CA 1
ATOM 819 C C . MET A 1 102 ? -4.956 -6.944 12.476 1.00 92.50 102 MET A C 1
ATOM 821 O O . MET A 1 102 ? -4.976 -6.769 13.689 1.00 92.50 102 MET A O 1
ATOM 825 N N . THR A 1 103 ? -6.007 -6.651 11.703 1.00 91.94 103 THR A N 1
ATOM 826 C CA . THR A 1 103 ? -7.243 -6.054 12.237 1.00 91.94 103 THR A CA 1
ATOM 827 C C . THR A 1 103 ? -8.002 -6.984 13.182 1.00 91.94 103 THR A C 1
ATOM 829 O O . THR A 1 103 ? -8.767 -6.520 14.019 1.00 91.94 103 THR A O 1
ATOM 832 N N . ALA A 1 104 ? -7.820 -8.303 13.064 1.00 91.62 104 ALA A N 1
ATOM 833 C CA . ALA A 1 104 ? -8.406 -9.256 14.004 1.00 91.62 104 ALA A CA 1
ATOM 834 C C . ALA A 1 104 ? -7.700 -9.243 15.371 1.00 91.62 104 ALA A C 1
ATOM 836 O O . ALA A 1 104 ? -8.342 -9.514 16.384 1.00 91.62 104 ALA A O 1
ATOM 837 N N . LEU A 1 105 ? -6.396 -8.945 15.398 1.00 92.19 105 LEU A N 1
ATOM 838 C CA . LEU A 1 105 ? -5.613 -8.807 16.630 1.00 92.19 105 LEU A CA 1
ATOM 839 C C . LEU A 1 105 ? -5.805 -7.423 17.261 1.00 92.19 105 LEU A C 1
ATOM 841 O O . LEU A 1 105 ? -6.010 -7.324 18.467 1.00 92.19 105 LEU A O 1
ATOM 845 N N . GLU A 1 106 ? -5.786 -6.374 16.439 1.00 93.19 106 GLU A N 1
ATOM 846 C CA . GLU A 1 106 ? -5.961 -4.982 16.853 1.00 93.19 106 GLU A CA 1
ATOM 847 C C . GLU A 1 106 ? -7.056 -4.311 15.999 1.00 93.19 106 GLU A C 1
ATOM 849 O O . GLU A 1 106 ? -6.785 -3.836 14.899 1.00 93.19 106 GLU A O 1
ATOM 854 N N . PRO A 1 107 ? -8.316 -4.254 16.474 1.00 88.50 107 PRO A N 1
ATOM 855 C CA . PRO A 1 107 ? -9.468 -3.808 15.673 1.00 88.50 107 PRO A CA 1
ATOM 856 C C . PRO A 1 107 ? -9.462 -2.348 15.216 1.00 88.50 107 PRO A C 1
ATOM 858 O O . PRO A 1 107 ? -10.251 -1.982 14.340 1.00 88.50 107 PRO A O 1
ATOM 861 N N . ASP A 1 108 ? -8.616 -1.518 15.821 1.00 91.19 108 ASP A N 1
ATOM 862 C CA . ASP A 1 108 ? -8.557 -0.074 15.581 1.00 91.19 108 ASP A CA 1
ATOM 863 C C . ASP A 1 108 ? -7.263 0.354 14.869 1.00 91.19 108 ASP A C 1
ATOM 865 O O . ASP A 1 108 ? -7.051 1.546 14.649 1.00 91.19 108 ASP A O 1
ATOM 869 N N . ILE A 1 109 ? -6.418 -0.607 14.473 1.00 94.00 109 ILE A N 1
ATOM 870 C CA . ILE A 1 109 ? -5.190 -0.333 13.724 1.00 94.00 109 ILE A CA 1
ATOM 871 C C . ILE A 1 109 ? -5.509 0.231 12.334 1.00 94.00 109 ILE A C 1
ATOM 873 O O . ILE A 1 109 ? -6.332 -0.320 11.592 1.00 94.00 109 ILE A O 1
ATOM 877 N N . LYS A 1 110 ? -4.828 1.315 11.956 1.00 95.38 110 LYS A N 1
ATOM 878 C CA . LYS A 1 110 ? -4.907 1.911 10.620 1.00 95.38 110 LYS A CA 1
ATOM 879 C C . LYS A 1 110 ? -3.790 1.365 9.745 1.00 95.38 110 LYS A C 1
ATOM 881 O O . LYS A 1 110 ? -2.610 1.616 9.973 1.00 95.38 110 LYS A O 1
ATOM 886 N N . ILE A 1 111 ? -4.170 0.648 8.703 1.00 95.69 111 ILE A N 1
ATOM 887 C CA . ILE A 1 111 ? -3.271 -0.065 7.808 1.00 95.69 111 ILE A CA 1
ATOM 888 C C . ILE A 1 111 ? -3.208 0.663 6.469 1.00 95.69 111 ILE A C 1
ATOM 890 O O . ILE A 1 111 ? -4.188 0.757 5.732 1.00 95.69 111 ILE A O 1
ATOM 894 N N . GLY A 1 112 ? -2.030 1.154 6.116 1.00 94.50 112 GLY A N 1
ATOM 895 C CA . GLY A 1 112 ? -1.688 1.479 4.742 1.00 94.50 112 GLY A CA 1
ATOM 896 C C . GLY A 1 112 ? -1.277 0.213 3.997 1.00 94.50 112 GLY A C 1
ATOM 897 O O . GLY A 1 112 ? -0.656 -0.658 4.595 1.00 94.50 112 GLY A O 1
ATOM 898 N N . MET A 1 113 ? -1.588 0.067 2.712 1.00 92.62 113 MET A N 1
ATOM 899 C CA . MET A 1 113 ? -1.057 -1.062 1.940 1.00 92.62 113 MET A CA 1
ATOM 900 C C . MET A 1 113 ? -0.887 -0.765 0.456 1.00 92.62 113 MET A C 1
ATOM 902 O O . MET A 1 113 ? -1.682 -0.027 -0.130 1.00 92.62 113 MET A O 1
ATOM 906 N N . LEU A 1 114 ? 0.094 -1.412 -0.175 1.00 89.88 114 LEU A N 1
ATOM 907 C CA . LEU A 1 114 ? 0.156 -1.497 -1.633 1.00 89.88 114 LEU A CA 1
ATOM 908 C C . LEU A 1 114 ? -1.048 -2.290 -2.151 1.00 89.88 114 LEU A C 1
ATOM 910 O O . LEU A 1 114 ? -1.253 -3.446 -1.775 1.00 89.88 114 LEU A O 1
ATOM 914 N N . ALA A 1 115 ? -1.826 -1.685 -3.045 1.00 87.56 115 ALA A N 1
ATOM 915 C CA . ALA A 1 115 ? -2.999 -2.314 -3.631 1.00 87.56 115 ALA A CA 1
ATOM 916 C C . ALA A 1 115 ? -2.992 -2.204 -5.152 1.00 87.56 115 ALA A C 1
ATOM 918 O O . ALA A 1 115 ? -2.757 -1.149 -5.736 1.00 87.56 115 ALA A O 1
ATOM 919 N N . ARG A 1 116 ? -3.277 -3.327 -5.799 1.00 83.94 116 ARG A N 1
ATOM 920 C CA . ARG A 1 116 ? -3.608 -3.419 -7.222 1.00 83.94 116 ARG A CA 1
ATOM 921 C C . ARG A 1 116 ? -5.122 -3.568 -7.351 1.00 83.94 116 ARG A C 1
ATOM 923 O O . ARG A 1 116 ? -5.784 -3.961 -6.393 1.00 83.94 116 ARG A O 1
ATOM 930 N N . ASP A 1 117 ? -5.655 -3.458 -8.566 1.00 80.69 117 ASP A N 1
ATOM 931 C CA . ASP A 1 117 ? -7.094 -3.654 -8.819 1.00 80.69 117 ASP A CA 1
ATOM 932 C C . ASP A 1 117 ? -7.644 -4.992 -8.280 1.00 80.69 117 ASP A C 1
ATOM 934 O O . ASP A 1 117 ? -8.838 -5.138 -8.027 1.00 80.69 117 ASP A O 1
ATOM 938 N N . CYS A 1 118 ? -6.803 -6.028 -8.180 1.00 80.62 118 CYS A N 1
ATOM 939 C CA . CYS A 1 118 ? -7.198 -7.314 -7.600 1.00 80.62 118 CYS A CA 1
ATOM 940 C C . CYS A 1 118 ? -7.326 -7.236 -6.071 1.00 80.62 118 CYS A C 1
ATOM 942 O O . CYS A 1 118 ? -8.256 -7.820 -5.520 1.00 80.62 118 CYS A O 1
ATOM 944 N N . ASN A 1 119 ? -6.437 -6.491 -5.407 1.00 87.88 119 ASN A N 1
ATOM 945 C CA . ASN A 1 119 ? -6.495 -6.262 -3.966 1.00 87.88 119 ASN A CA 1
ATOM 946 C C . ASN A 1 119 ? -7.708 -5.395 -3.616 1.00 87.88 119 ASN A C 1
ATOM 948 O O . ASN A 1 119 ? -8.454 -5.770 -2.724 1.00 87.88 119 ASN A O 1
ATOM 952 N N . ASP A 1 120 ? -7.989 -4.324 -4.368 1.00 88.06 120 ASP A N 1
ATOM 953 C CA . ASP A 1 120 ? -9.176 -3.483 -4.131 1.00 88.06 120 ASP A CA 1
ATOM 954 C C . ASP A 1 120 ? -10.484 -4.281 -4.264 1.00 88.06 120 ASP A C 1
ATOM 956 O O . ASP A 1 120 ? -11.413 -4.130 -3.470 1.00 88.06 120 ASP A O 1
ATOM 960 N N . ARG A 1 121 ? -10.562 -5.195 -5.243 1.00 87.88 121 ARG A N 1
ATOM 961 C CA . ARG A 1 121 ? -11.707 -6.113 -5.374 1.00 87.88 121 ARG A CA 1
ATOM 962 C C . ARG A 1 121 ? -11.831 -7.051 -4.177 1.00 87.88 121 ARG A C 1
ATOM 964 O O . ARG A 1 121 ? -12.944 -7.258 -3.701 1.00 87.88 121 ARG A O 1
ATOM 971 N N . ALA A 1 122 ? -10.721 -7.613 -3.705 1.00 90.19 122 ALA A N 1
ATOM 972 C CA . ALA A 1 122 ? -10.721 -8.486 -2.537 1.00 90.19 122 ALA A CA 1
ATOM 973 C C . ALA A 1 122 ? -11.114 -7.719 -1.264 1.00 90.19 122 ALA A C 1
ATOM 975 O O . ALA A 1 122 ? -11.989 -8.169 -0.529 1.00 90.19 122 ALA A O 1
ATOM 976 N N . LEU A 1 123 ? -10.555 -6.524 -1.058 1.00 92.00 123 LEU A N 1
ATOM 977 C CA . LEU A 1 123 ? -10.893 -5.624 0.042 1.00 92.00 123 LEU A CA 1
ATOM 978 C C . LEU A 1 123 ? -12.381 -5.277 0.054 1.00 92.00 123 LEU A C 1
ATOM 980 O O . LEU A 1 123 ? -13.007 -5.396 1.098 1.00 92.00 123 LEU A O 1
ATOM 984 N N . ASN A 1 124 ? -12.983 -4.968 -1.098 1.00 92.31 124 ASN A N 1
ATOM 985 C CA . ASN A 1 124 ? -14.428 -4.728 -1.180 1.00 92.31 124 ASN A CA 1
ATOM 986 C C . ASN A 1 124 ? -15.256 -5.911 -0.657 1.00 92.31 124 ASN A C 1
ATOM 988 O O . ASN A 1 124 ? -16.239 -5.706 0.053 1.00 92.31 124 ASN A O 1
ATOM 992 N N . VAL A 1 125 ? -14.859 -7.150 -0.965 1.00 93.81 125 VAL A N 1
ATOM 993 C CA . VAL A 1 125 ? -15.519 -8.341 -0.409 1.00 93.81 125 VAL A CA 1
ATOM 994 C C . VAL A 1 125 ? -15.294 -8.425 1.103 1.00 93.81 125 VAL A C 1
ATOM 996 O O . VAL A 1 125 ? -16.249 -8.650 1.840 1.00 93.81 125 VAL A O 1
ATOM 999 N N . LEU A 1 126 ? -14.070 -8.192 1.582 1.00 93.00 126 LEU A N 1
ATOM 1000 C CA . LEU A 1 126 ? -13.744 -8.222 3.014 1.00 93.00 126 LEU A CA 1
ATOM 1001 C C . LEU A 1 126 ? -14.514 -7.157 3.813 1.00 93.00 126 LEU A C 1
ATOM 1003 O O . LEU A 1 126 ? -14.970 -7.446 4.920 1.00 93.00 126 LEU A O 1
ATOM 1007 N N . TYR A 1 127 ? -14.721 -5.971 3.237 1.00 93.50 127 TYR A N 1
ATOM 1008 C CA . TYR A 1 127 ? -15.534 -4.903 3.821 1.00 93.50 127 TYR A CA 1
ATOM 1009 C C . TYR A 1 127 ? -17.008 -5.299 3.901 1.00 93.50 127 TYR A C 1
ATOM 1011 O O . TYR A 1 127 ? -17.627 -5.159 4.953 1.00 93.50 127 TYR A O 1
ATOM 1019 N N . LEU A 1 128 ? -17.570 -5.852 2.819 1.00 93.50 128 LEU A N 1
ATOM 1020 C CA . LEU A 1 128 ? -18.960 -6.328 2.797 1.00 93.50 128 LEU A CA 1
ATOM 1021 C C . LEU A 1 128 ? -19.211 -7.437 3.824 1.00 93.50 128 LEU A C 1
ATOM 1023 O O . LEU A 1 128 ? -20.297 -7.526 4.390 1.00 93.50 128 LEU A O 1
ATOM 1027 N N . TRP A 1 129 ? -18.204 -8.274 4.067 1.00 92.06 129 TRP A N 1
ATOM 1028 C CA . TRP A 1 129 ? -18.253 -9.352 5.053 1.00 92.06 129 TRP A CA 1
ATOM 1029 C C . TRP A 1 129 ? -17.851 -8.893 6.461 1.00 92.06 129 TRP A C 1
ATOM 1031 O O . TRP A 1 129 ? -17.753 -9.726 7.361 1.00 92.06 129 TRP A O 1
ATOM 1041 N N . ASN A 1 130 ? -17.620 -7.590 6.659 1.00 88.75 130 ASN A N 1
ATOM 1042 C CA . ASN A 1 130 ? -17.221 -6.974 7.924 1.00 88.75 130 ASN A CA 1
ATOM 1043 C C . ASN A 1 130 ? -15.985 -7.636 8.572 1.00 88.75 130 ASN A C 1
ATOM 1045 O O . ASN A 1 130 ? -15.853 -7.659 9.794 1.00 88.75 130 ASN A O 1
ATOM 1049 N N . GLN A 1 131 ? -15.088 -8.200 7.755 1.00 89.50 131 GLN A N 1
ATOM 1050 C CA . GLN A 1 131 ? -13.813 -8.763 8.221 1.00 89.50 131 GLN A CA 1
ATOM 1051 C C . GLN A 1 131 ? -12.759 -7.672 8.421 1.00 89.50 131 GLN A C 1
ATOM 1053 O O . GLN A 1 131 ? -11.839 -7.834 9.216 1.00 89.50 131 GLN A O 1
ATOM 1058 N N . ILE A 1 132 ? -12.909 -6.561 7.700 1.00 91.50 132 ILE A N 1
ATOM 1059 C CA . ILE A 1 132 ? -12.088 -5.360 7.812 1.00 91.50 132 ILE A CA 1
ATOM 1060 C C . ILE A 1 132 ? -13.028 -4.152 7.763 1.00 91.50 132 ILE A C 1
ATOM 1062 O O . ILE A 1 132 ? -13.965 -4.130 6.964 1.00 91.50 132 ILE A O 1
ATOM 1066 N N . LYS A 1 133 ? -12.766 -3.126 8.576 1.00 90.44 133 LYS A N 1
ATOM 1067 C CA . LYS A 1 133 ? -13.451 -1.833 8.461 1.00 90.44 133 LYS A CA 1
ATOM 1068 C C . LYS A 1 133 ? -12.800 -1.004 7.351 1.00 90.44 133 LYS A C 1
ATOM 1070 O O . LYS A 1 133 ? -11.586 -0.820 7.355 1.00 90.44 133 LYS A O 1
ATOM 1075 N N . ALA A 1 134 ? -13.592 -0.470 6.424 1.00 89.19 134 ALA A N 1
ATOM 1076 C CA . ALA A 1 134 ? -13.069 0.320 5.303 1.00 89.19 134 ALA A CA 1
ATOM 1077 C C . ALA A 1 134 ? -12.284 1.568 5.757 1.00 89.19 134 ALA A C 1
ATOM 1079 O O . ALA A 1 134 ? -11.311 1.951 5.120 1.00 89.19 134 ALA A O 1
ATOM 1080 N N . GLU A 1 135 ? -12.667 2.165 6.886 1.00 90.75 135 GLU A N 1
ATOM 1081 C CA . GLU A 1 135 ? -11.978 3.313 7.493 1.00 90.75 135 GLU A CA 1
ATOM 1082 C C . GLU A 1 135 ? -10.573 2.994 8.026 1.00 90.75 135 GLU A C 1
ATOM 1084 O O . GLU A 1 135 ? -9.742 3.894 8.140 1.00 90.75 135 GLU A O 1
ATOM 1089 N N . ASN A 1 136 ? -10.290 1.718 8.301 1.00 91.31 136 ASN A N 1
ATOM 1090 C CA . ASN A 1 136 ? -9.003 1.281 8.828 1.00 91.31 136 ASN A CA 1
ATOM 1091 C C . ASN A 1 136 ? -7.977 1.019 7.727 1.00 91.31 136 ASN A C 1
ATOM 1093 O O . ASN A 1 136 ? -6.811 0.831 8.049 1.00 91.31 136 ASN A O 1
ATOM 1097 N N . VAL A 1 137 ? -8.366 0.958 6.449 1.00 93.50 137 VAL A N 1
ATOM 1098 C CA . VAL A 1 137 ? -7.441 0.593 5.369 1.00 93.50 137 VAL A CA 1
ATOM 1099 C C . VAL A 1 137 ? -7.312 1.713 4.353 1.00 93.50 137 VAL A C 1
ATOM 1101 O O . VAL A 1 137 ? -8.289 2.140 3.742 1.00 93.50 137 VAL A O 1
ATOM 1104 N N . LYS A 1 138 ? -6.073 2.147 4.121 1.00 93.38 138 LYS A N 1
ATOM 1105 C CA . LYS A 1 138 ? -5.727 3.125 3.093 1.00 93.38 138 LYS A CA 1
ATOM 1106 C C . LYS A 1 138 ? -4.846 2.480 2.034 1.00 93.38 138 LYS A C 1
ATOM 1108 O O . LYS A 1 138 ? -3.747 2.012 2.319 1.00 93.38 138 LYS A O 1
ATOM 1113 N N . THR A 1 139 ? -5.310 2.471 0.795 1.00 91.12 139 THR A N 1
ATOM 1114 C CA . THR A 1 139 ? -4.590 1.818 -0.295 1.00 91.12 139 THR A CA 1
ATOM 1115 C C . THR A 1 139 ? -3.716 2.797 -1.073 1.00 91.12 139 THR A C 1
ATOM 1117 O O . THR A 1 139 ? -4.111 3.926 -1.373 1.00 91.12 139 THR A O 1
ATOM 1120 N N . LEU A 1 140 ? -2.506 2.353 -1.409 1.00 88.75 140 LEU A N 1
ATOM 1121 C CA . LEU A 1 140 ? -1.630 3.000 -2.376 1.00 88.75 140 LEU A CA 1
ATOM 1122 C C . LEU A 1 140 ? -1.726 2.231 -3.694 1.00 88.75 140 LEU A C 1
ATOM 1124 O O . LEU A 1 140 ? -1.353 1.060 -3.772 1.00 88.75 140 LEU A O 1
ATOM 1128 N N . ALA A 1 141 ? -2.311 2.876 -4.700 1.00 83.06 141 ALA A N 1
ATOM 1129 C CA . ALA A 1 141 ? -2.746 2.213 -5.919 1.00 83.06 141 ALA A CA 1
ATOM 1130 C C . ALA A 1 141 ? -1.600 2.017 -6.921 1.00 83.06 141 ALA A C 1
ATOM 1132 O O . ALA A 1 141 ? -1.296 2.920 -7.705 1.00 83.06 141 ALA A O 1
ATOM 1133 N N . VAL A 1 142 ? -1.070 0.797 -6.977 1.00 78.50 142 VAL A N 1
ATOM 1134 C CA . VAL A 1 142 ? 0.001 0.388 -7.891 1.00 78.50 142 VAL A CA 1
ATOM 1135 C C . VAL A 1 142 ? -0.566 -0.242 -9.157 1.00 78.50 142 VAL A C 1
ATOM 1137 O O . VAL A 1 142 ? -1.347 -1.198 -9.123 1.00 78.50 142 VAL A O 1
ATOM 1140 N N . ASN A 1 143 ? -0.134 0.252 -10.317 1.00 69.62 143 ASN A N 1
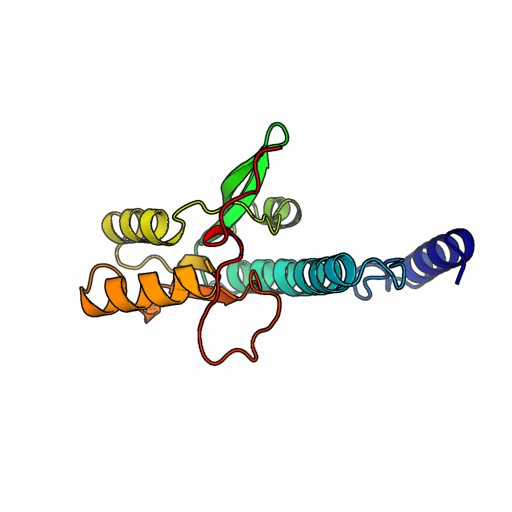ATOM 1141 C CA . ASN A 1 143 ? -0.585 -0.290 -11.594 1.00 69.62 143 ASN A CA 1
ATOM 1142 C C . ASN A 1 143 ? 0.124 -1.614 -11.904 1.00 69.62 143 ASN A C 1
ATOM 1144 O O . ASN A 1 143 ? 1.324 -1.655 -12.162 1.00 69.62 143 ASN A O 1
ATOM 1148 N N . CYS A 1 144 ? -0.638 -2.706 -11.946 1.00 63.03 144 CYS A N 1
ATOM 1149 C CA . CYS A 1 144 ? -0.156 -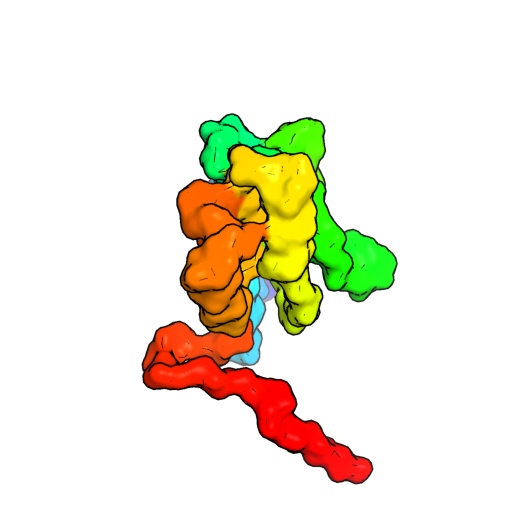3.998 -12.443 1.00 63.03 144 CYS A CA 1
ATOM 1150 C C . CYS A 1 144 ? -0.633 -4.342 -13.852 1.00 63.03 144 CYS A C 1
ATOM 1152 O O . CYS A 1 144 ? -0.085 -5.237 -14.493 1.00 63.03 144 CYS A O 1
ATOM 1154 N N . CYS A 1 145 ? -1.690 -3.672 -14.304 1.00 55.50 145 CYS A N 1
ATOM 1155 C CA . CYS A 1 145 ? -2.292 -3.863 -15.611 1.00 55.50 145 CYS A CA 1
ATOM 1156 C C . CYS A 1 145 ? -1.719 -2.817 -16.579 1.00 55.50 145 CYS A C 1
ATOM 1158 O O . CYS A 1 145 ? -1.522 -1.670 -16.176 1.00 55.50 145 CYS A O 1
ATOM 1160 N N . PRO A 1 146 ? -1.507 -3.152 -17.864 1.00 51.78 146 PRO A N 1
ATOM 1161 C CA . PRO A 1 146 ? -0.937 -2.226 -18.846 1.00 51.78 146 PRO A CA 1
ATOM 1162 C C . PRO A 1 146 ? -1.766 -0.948 -19.084 1.00 51.78 146 PRO A C 1
ATOM 1164 O O . PRO A 1 146 ? -1.282 -0.029 -19.734 1.00 51.78 146 PRO A O 1
ATOM 1167 N N . SER A 1 147 ? -2.991 -0.843 -18.552 1.00 46.88 147 SER A N 1
ATOM 1168 C CA . SER A 1 147 ? -3.749 0.411 -18.552 1.00 46.88 147 SER A CA 1
ATOM 1169 C C . SER A 1 147 ? -4.853 0.429 -17.488 1.00 46.88 147 SER A C 1
ATOM 1171 O O . SER A 1 147 ? -5.625 -0.527 -17.408 1.00 46.88 147 SER A O 1
ATOM 1173 N N . ARG A 1 148 ? -5.031 1.567 -16.801 1.00 50.41 148 ARG A N 1
ATOM 1174 C CA . ARG A 1 148 ? -6.230 1.885 -15.987 1.00 50.41 148 ARG A CA 1
ATOM 1175 C C . ARG A 1 148 ? -7.514 2.096 -16.811 1.00 50.41 148 ARG A C 1
ATOM 1177 O O . ARG A 1 148 ? -8.591 2.223 -16.250 1.00 50.41 148 ARG A O 1
ATOM 1184 N N . LEU A 1 149 ? -7.403 2.160 -18.140 1.00 55.88 149 LEU A N 1
ATOM 1185 C CA . LEU A 1 149 ? -8.490 2.505 -19.069 1.00 55.88 149 LEU A CA 1
ATOM 1186 C C . LEU A 1 149 ? -9.345 1.308 -19.522 1.00 55.88 149 LEU A C 1
ATOM 1188 O O . LEU A 1 149 ? -10.259 1.478 -20.330 1.00 55.88 149 LEU A O 1
ATOM 1192 N N . LYS A 1 150 ? -9.056 0.087 -19.058 1.00 56.22 150 LYS A N 1
ATOM 1193 C CA . LYS A 1 150 ? -9.837 -1.089 -19.460 1.00 56.22 150 LYS A CA 1
ATOM 1194 C C . LYS A 1 150 ? -11.165 -1.155 -18.705 1.00 56.22 150 LYS A C 1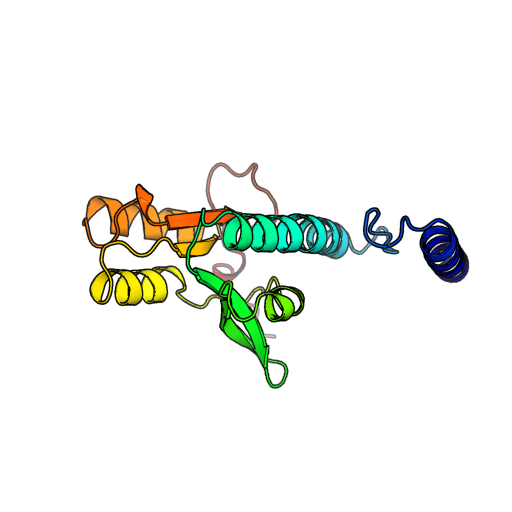
ATOM 1196 O O . LYS A 1 150 ? -11.225 -0.901 -17.508 1.00 56.22 150 LYS A O 1
ATOM 1201 N N . LYS A 1 151 ? -12.222 -1.585 -19.408 1.00 53.59 151 LYS A N 1
ATOM 1202 C CA . LYS A 1 151 ? -13.555 -1.847 -18.828 1.00 53.59 151 LYS A CA 1
ATOM 1203 C C . LYS A 1 151 ? -13.556 -2.992 -17.801 1.00 53.59 151 LYS A C 1
ATOM 1205 O O . LYS A 1 151 ? -14.452 -3.046 -16.968 1.00 53.59 151 LYS A O 1
ATOM 1210 N N . HIS A 1 152 ? -12.578 -3.897 -17.861 1.00 55.69 152 HIS A N 1
ATOM 1211 C CA . HIS A 1 152 ? -12.372 -4.992 -16.911 1.00 55.69 152 HIS A CA 1
ATOM 1212 C C . HIS A 1 152 ? -10.873 -5.256 -16.711 1.00 55.69 152 HIS A C 1
ATOM 1214 O O . HIS A 1 152 ? -10.051 -4.925 -17.565 1.00 55.69 152 HIS A O 1
ATOM 1220 N N . GLY A 1 153 ? -10.505 -5.851 -15.573 1.00 57.88 153 GLY A N 1
ATOM 1221 C CA . GLY A 1 153 ? -9.125 -6.263 -15.324 1.00 57.88 153 GLY A CA 1
ATOM 1222 C C . GLY A 1 153 ? -8.790 -7.527 -16.111 1.00 57.88 153 GLY A C 1
ATOM 1223 O O . GLY A 1 153 ? -9.267 -8.598 -15.754 1.00 57.88 153 GLY A O 1
ATOM 1224 N N . ASP A 1 154 ? -7.967 -7.413 -17.153 1.00 58.56 154 ASP A N 1
ATOM 1225 C CA . ASP A 1 154 ? -7.354 -8.569 -17.819 1.00 58.56 154 ASP A CA 1
ATOM 1226 C C . ASP A 1 154 ? -5.991 -8.845 -17.199 1.00 58.56 154 ASP A C 1
ATOM 1228 O O . ASP A 1 154 ? -5.050 -8.064 -17.365 1.00 58.56 154 ASP A O 1
ATOM 1232 N N . CYS A 1 155 ? -5.873 -9.960 -16.488 1.00 61.62 155 CYS A N 1
ATOM 1233 C CA . CYS A 1 155 ? -4.591 -10.405 -15.969 1.00 61.62 155 CYS A CA 1
ATOM 1234 C C . CYS A 1 155 ? -3.819 -11.134 -17.075 1.00 61.62 155 CYS A C 1
ATOM 1236 O O . CYS A 1 155 ? -4.262 -12.178 -17.544 1.00 61.62 155 CYS A O 1
ATOM 1238 N N . SER A 1 156 ? -2.622 -10.651 -17.423 1.00 55.56 156 SER A N 1
ATOM 1239 C CA . SER A 1 156 ? -1.703 -11.309 -18.373 1.00 55.56 156 SER A CA 1
ATOM 1240 C C . SER A 1 156 ? -1.287 -12.730 -17.964 1.00 55.56 156 SER A C 1
ATOM 1242 O O . SER A 1 156 ? -0.715 -13.459 -18.761 1.00 55.56 156 SER A O 1
ATOM 1244 N N . TYR A 1 157 ? -1.579 -13.141 -16.726 1.00 52.50 157 TYR A N 1
ATOM 1245 C CA . TYR A 1 157 ? -1.330 -14.492 -16.216 1.00 52.50 157 TYR A CA 1
ATOM 1246 C C . TYR A 1 157 ? -2.454 -15.490 -16.542 1.00 52.50 157 TYR A C 1
ATOM 1248 O O . TYR A 1 157 ? -2.270 -16.690 -16.369 1.00 52.50 157 TYR A O 1
ATOM 1256 N N . LEU A 1 158 ? -3.623 -15.013 -16.984 1.00 53.03 158 LEU A N 1
ATOM 1257 C CA . LEU A 1 158 ? -4.691 -15.883 -17.489 1.00 53.03 158 LEU A CA 1
ATOM 1258 C C . LEU A 1 158 ? -4.403 -16.368 -18.913 1.00 53.03 158 LEU A C 1
ATOM 1260 O O . LEU A 1 158 ? -5.071 -17.279 -19.396 1.00 53.03 158 LEU A O 1
ATOM 1264 N N . GLU A 1 159 ? -3.405 -15.785 -19.579 1.00 54.94 159 GLU A N 1
ATOM 1265 C CA . GLU A 1 159 ? -2.933 -16.293 -20.856 1.00 54.94 159 GLU A CA 1
ATOM 1266 C C . GLU A 1 159 ? -1.979 -17.470 -20.607 1.00 54.94 159 GLU A C 1
ATOM 1268 O O . GLU A 1 159 ? -0.975 -17.320 -19.900 1.00 54.94 159 GLU A O 1
ATOM 1273 N N . PRO A 1 160 ? -2.270 -18.663 -21.155 1.00 51.56 160 PRO A N 1
ATOM 1274 C CA . PRO A 1 160 ? -1.392 -19.808 -20.998 1.00 51.56 160 PRO A CA 1
ATOM 1275 C C . PRO A 1 160 ? -0.021 -19.485 -21.594 1.00 51.56 160 PRO A C 1
ATOM 1277 O O . PRO A 1 160 ? 0.101 -19.082 -22.754 1.00 51.56 160 PRO A O 1
ATOM 1280 N N . LYS A 1 161 ? 1.036 -19.690 -20.804 1.00 55.47 161 LYS A N 1
ATOM 1281 C CA . LYS A 1 161 ? 2.411 -19.584 -21.294 1.00 55.47 161 LYS A CA 1
ATOM 1282 C C . LYS A 1 161 ? 2.590 -20.646 -22.383 1.00 55.47 161 LYS A C 1
ATOM 1284 O O . LYS A 1 161 ? 2.431 -21.831 -22.100 1.00 55.47 161 LYS A O 1
ATOM 1289 N N . LYS A 1 162 ? 2.904 -20.245 -23.620 1.00 56.31 162 LYS A N 1
ATOM 1290 C CA . LYS A 1 162 ? 3.291 -21.203 -24.668 1.00 56.31 162 LYS A CA 1
ATOM 1291 C C . LYS A 1 162 ? 4.545 -21.932 -24.186 1.00 56.31 162 LYS A C 1
ATOM 1293 O O . LYS A 1 162 ? 5.610 -21.322 -24.113 1.00 56.31 162 LYS A O 1
ATOM 1298 N N . MET A 1 163 ? 4.403 -23.197 -23.797 1.00 50.19 163 MET A N 1
ATOM 1299 C CA . MET A 1 163 ? 5.557 -24.075 -23.637 1.00 50.19 163 MET A CA 1
ATOM 1300 C C . MET A 1 163 ? 6.060 -24.410 -25.042 1.00 50.19 163 MET A C 1
ATOM 1302 O O . MET A 1 163 ? 5.260 -24.791 -25.899 1.00 50.19 163 MET A O 1
ATOM 1306 N N . GLY A 1 164 ? 7.342 -24.138 -25.280 1.00 55.03 164 GLY A N 1
ATOM 1307 C CA . GLY A 1 164 ? 8.057 -24.561 -26.484 1.00 55.03 164 GLY A CA 1
ATOM 1308 C C . GLY A 1 164 ? 8.530 -25.998 -26.366 1.00 55.03 164 GLY A C 1
ATOM 1309 O O . GLY A 1 164 ? 8.669 -26.467 -25.213 1.00 55.03 164 GLY A O 1
#

pLDDT: mean 79.4, std 14.41, range [46.88, 95.69]

Radius of gyration: 18.29 Å; chains: 1; bounding box: 46×48×43 Å

Secondary structure (DSSP, 8-state):
--HHHHHHHHHHHHHTT-TTT-------TT-HHHHHHHHHHHHHHHHHHHHHHTTS-SEEEEEEEETTEEEEEEEEGGGGGGGGGB---S----HHHHHHHHHHHSTT--EEEEE-HHHHHHHHHHHHTTSS-GGGEEEEE---SS-TT-SS---TTSSPP---

Sequence (164 aa):
MTVKRITFLQEMLGVLGLGERLGLSWISSAEAQKFVQVVTDFTEINNVKTWLENGTVDVFLGYKEMDHHPLPHCFTREHIEEVEDLVVSLARYPLEKIATHMTALEPDIKIGMLARDCNDRALNVLYLWNQIKAENVKTLAVNCCPSRLKKHGDCSYLEPKKMG